Protein AF-A0A4D6BGV9-F1 (afdb_monomer_lite)

Structure (mmCIF, N/CA/C/O backbone):
data_AF-A0A4D6BGV9-F1
#
_entry.id   AF-A0A4D6BGV9-F1
#
loop_
_atom_site.group_PDB
_atom_site.id
_atom_site.type_symbol
_atom_site.label_atom_id
_atom_site.label_alt_id
_atom_site.label_comp_id
_atom_site.label_asym_id
_atom_site.label_entity_id
_atom_site.label_seq_id
_atom_site.pdbx_PDB_ins_code
_atom_site.Cartn_x
_atom_site.Cartn_y
_atom_site.Cartn_z
_atom_site.occupancy
_atom_site.B_iso_or_equiv
_atom_site.auth_seq_id
_atom_site.auth_comp_id
_at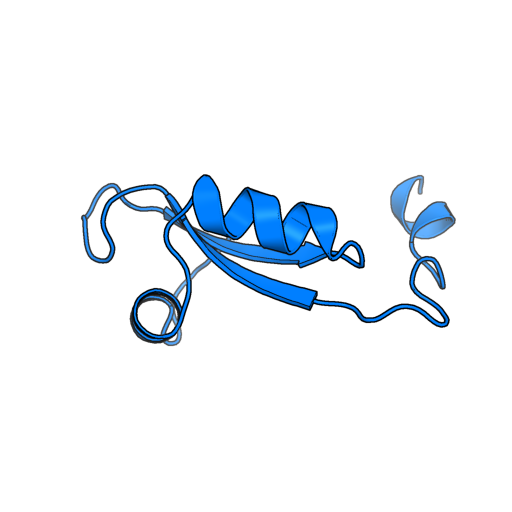om_site.auth_asym_id
_atom_site.auth_atom_id
_atom_site.pdbx_PDB_model_num
ATOM 1 N N . GLN A 1 1 ? 9.114 17.875 -11.062 1.00 77.75 1 GLN A N 1
ATOM 2 C CA . GLN A 1 1 ? 10.302 17.523 -11.874 1.00 77.75 1 GLN A CA 1
ATOM 3 C C . GLN A 1 1 ? 10.865 16.159 -11.497 1.00 77.75 1 GLN A C 1
ATOM 5 O O . GLN A 1 1 ? 10.599 15.214 -12.216 1.00 77.75 1 GLN A O 1
ATOM 10 N N . ALA A 1 2 ? 11.539 15.990 -10.352 1.00 94.06 2 ALA A N 1
ATOM 11 C CA . ALA A 1 2 ? 12.198 14.717 -10.018 1.00 94.06 2 ALA A CA 1
ATOM 12 C C . ALA A 1 2 ? 11.270 13.479 -9.966 1.00 94.06 2 ALA A C 1
ATOM 14 O O . ALA A 1 2 ? 11.696 12.382 -10.328 1.00 94.06 2 ALA A O 1
ATOM 15 N N . VAL A 1 3 ? 10.033 13.646 -9.488 1.00 93.12 3 VAL A N 1
ATOM 16 C CA . VAL A 1 3 ? 9.011 12.585 -9.412 1.00 93.12 3 VAL A CA 1
ATOM 17 C C . VAL A 1 3 ? 8.468 12.273 -10.806 1.00 93.12 3 VAL A C 1
ATOM 19 O O . VAL A 1 3 ? 8.468 11.117 -11.222 1.00 93.12 3 VAL A O 1
ATOM 22 N N . ASP A 1 4 ? 8.097 13.311 -11.551 1.00 92.94 4 ASP A N 1
ATOM 23 C CA . ASP A 1 4 ? 7.539 13.197 -12.903 1.00 92.94 4 ASP A CA 1
ATOM 24 C C . ASP A 1 4 ? 8.513 12.534 -13.886 1.00 92.94 4 ASP A C 1
ATOM 26 O O . ASP A 1 4 ? 8.087 11.949 -14.870 1.00 92.94 4 ASP A O 1
ATOM 30 N N . GLU A 1 5 ? 9.817 12.579 -13.613 1.00 95.38 5 GLU A N 1
ATOM 31 C CA . GLU A 1 5 ? 10.844 11.896 -14.408 1.00 95.38 5 GLU A CA 1
ATOM 32 C C . GLU A 1 5 ? 11.030 10.417 -14.036 1.00 95.38 5 GLU A C 1
ATOM 34 O O . GLU A 1 5 ? 11.433 9.617 -14.877 1.00 95.38 5 GLU A O 1
ATOM 39 N N . ARG A 1 6 ? 10.788 10.039 -12.774 1.00 94.62 6 ARG A N 1
ATOM 40 C CA . ARG A 1 6 ? 11.152 8.711 -12.239 1.00 94.62 6 ARG A CA 1
ATOM 41 C C . ARG A 1 6 ? 9.983 7.739 -12.146 1.00 94.62 6 ARG A C 1
ATOM 43 O O . ARG A 1 6 ? 10.194 6.534 -12.221 1.00 94.62 6 ARG A O 1
ATOM 50 N N . PHE A 1 7 ? 8.777 8.245 -11.915 1.00 95.12 7 PHE A N 1
ATOM 51 C CA . PHE A 1 7 ? 7.597 7.418 -11.669 1.00 95.12 7 PHE A CA 1
ATOM 52 C C . PHE A 1 7 ? 6.863 6.933 -12.931 1.00 95.12 7 PHE A C 1
ATOM 54 O O . PHE A 1 7 ? 6.282 5.846 -12.866 1.00 95.12 7 PHE A O 1
ATOM 61 N N . PRO A 1 8 ? 6.870 7.636 -14.083 1.00 96.81 8 PRO A N 1
ATOM 62 C CA . PRO A 1 8 ? 6.222 7.105 -15.278 1.00 96.81 8 PRO A CA 1
ATOM 63 C C . PRO A 1 8 ? 6.805 5.748 -15.690 1.00 96.81 8 PRO A C 1
ATOM 65 O O . PRO A 1 8 ? 7.995 5.618 -15.960 1.00 96.81 8 PRO A O 1
ATOM 68 N N . GLY A 1 9 ? 5.956 4.718 -15.720 1.00 95.38 9 GLY A N 1
ATOM 69 C CA . GLY A 1 9 ? 6.339 3.362 -16.123 1.00 95.38 9 GLY A CA 1
ATOM 70 C C .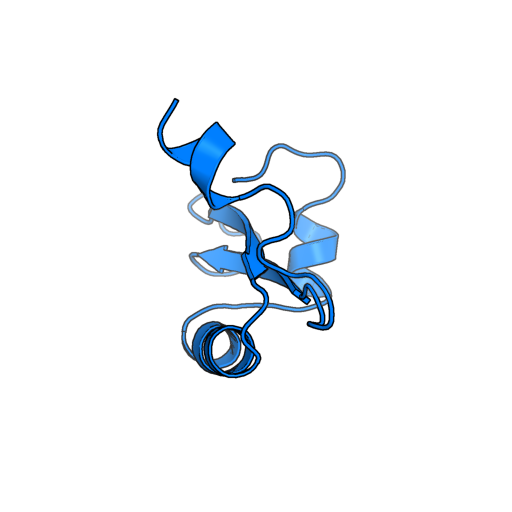 GLY A 1 9 ? 7.198 2.583 -15.118 1.00 95.38 9 GLY A C 1
ATOM 71 O O . GLY A 1 9 ? 7.578 1.455 -15.428 1.00 95.38 9 GLY A O 1
ATOM 72 N N . CYS A 1 10 ? 7.477 3.111 -13.918 1.00 96.19 10 CYS A N 1
ATOM 73 C CA . CYS A 1 10 ? 8.402 2.465 -12.974 1.00 96.19 10 CYS A CA 1
ATOM 74 C C . CYS A 1 10 ? 7.928 1.088 -12.473 1.00 96.19 10 CYS A C 1
ATOM 76 O O . CYS A 1 10 ? 8.750 0.250 -12.113 1.00 96.19 10 CYS A O 1
ATOM 78 N N . MET A 1 11 ? 6.618 0.829 -12.523 1.00 97.00 11 MET A N 1
ATOM 79 C CA . MET A 1 11 ? 6.006 -0.439 -12.110 1.00 97.00 11 MET A CA 1
ATOM 80 C C . MET A 1 11 ? 5.584 -1.328 -13.294 1.00 97.00 11 MET A C 1
ATOM 82 O O . MET A 1 11 ? 4.844 -2.292 -13.101 1.00 97.00 11 MET A O 1
ATOM 86 N N . LEU A 1 12 ? 6.015 -1.035 -14.530 1.00 97.12 12 LEU A N 1
ATOM 87 C CA . LEU A 1 12 ? 5.637 -1.844 -15.695 1.00 97.12 12 LEU A CA 1
ATOM 88 C C . LEU A 1 12 ? 6.119 -3.297 -15.528 1.00 97.12 12 LEU A C 1
ATOM 90 O O . LEU A 1 12 ? 7.290 -3.550 -15.253 1.00 97.12 12 LEU A O 1
ATOM 94 N N . GLY A 1 13 ? 5.203 -4.255 -15.689 1.00 97.00 13 GLY A N 1
ATOM 95 C CA . GLY A 1 13 ? 5.485 -5.683 -15.496 1.00 97.00 13 GLY A CA 1
ATOM 96 C C . GLY A 1 13 ? 5.585 -6.127 -14.030 1.00 97.00 13 GLY A C 1
ATOM 97 O O . GLY A 1 13 ? 5.928 -7.280 -13.775 1.00 97.00 13 GLY A O 1
ATOM 98 N N . ARG A 1 14 ? 5.281 -5.244 -13.068 1.00 97.56 14 ARG A N 1
ATOM 99 C CA . ARG A 1 14 ? 5.234 -5.544 -11.630 1.00 97.56 14 ARG A CA 1
ATOM 100 C C . ARG A 1 14 ? 3.817 -5.359 -11.095 1.00 97.56 14 ARG A C 1
ATOM 102 O O . ARG A 1 14 ? 3.051 -4.534 -11.585 1.00 97.56 14 ARG A O 1
ATOM 109 N N . THR A 1 15 ? 3.472 -6.115 -10.058 1.00 96.69 15 THR A N 1
ATOM 110 C CA . THR A 1 15 ? 2.205 -5.932 -9.345 1.00 96.69 15 THR A CA 1
ATOM 111 C C . THR A 1 15 ? 2.299 -4.705 -8.451 1.00 96.69 15 THR A C 1
ATOM 113 O O . THR A 1 15 ? 3.125 -4.681 -7.544 1.00 96.69 15 THR A O 1
ATOM 116 N N . MET A 1 16 ? 1.429 -3.718 -8.661 1.00 97.38 16 MET A N 1
ATOM 117 C CA . MET A 1 16 ? 1.223 -2.636 -7.699 1.00 97.38 16 MET A CA 1
ATOM 118 C C . MET A 1 16 ? 0.293 -3.130 -6.585 1.00 97.38 16 MET A C 1
ATOM 120 O O . MET A 1 16 ? -0.872 -3.450 -6.819 1.00 97.38 16 MET A O 1
ATOM 124 N N . TYR A 1 17 ? 0.817 -3.205 -5.369 1.00 96.31 17 TYR A N 1
ATOM 125 C CA . TYR A 1 17 ? 0.084 -3.555 -4.162 1.00 96.31 17 TYR A CA 1
ATOM 126 C C . TYR A 1 17 ? -0.509 -2.307 -3.513 1.00 96.31 17 TYR A C 1
ATOM 128 O O . TYR A 1 17 ? 0.161 -1.281 -3.393 1.00 96.31 17 TYR A O 1
ATOM 136 N N . VAL A 1 18 ? -1.747 -2.437 -3.037 1.00 94.75 18 VAL A N 1
ATOM 137 C CA . VAL A 1 18 ? -2.452 -1.419 -2.255 1.00 94.75 18 VAL A CA 1
ATOM 138 C C . VAL A 1 18 ? -2.531 -1.897 -0.810 1.00 94.75 18 VAL A C 1
ATOM 140 O O . VAL A 1 18 ? -3.110 -2.947 -0.527 1.00 94.75 18 VAL A O 1
ATOM 143 N N . ILE A 1 19 ? -1.917 -1.148 0.100 1.00 93.88 19 ILE A N 1
ATOM 144 C CA . ILE A 1 19 ? -1.721 -1.549 1.493 1.00 93.88 19 ILE A CA 1
ATOM 145 C C . ILE A 1 19 ? -2.461 -0.564 2.414 1.00 93.88 19 ILE A C 1
ATOM 147 O O . ILE A 1 19 ? -1.897 0.476 2.753 1.00 93.88 19 ILE A O 1
ATOM 151 N N . PRO A 1 20 ? -3.697 -0.865 2.855 1.00 93.25 20 PRO A N 1
ATOM 152 C CA . PRO A 1 20 ? -4.363 -0.085 3.894 1.00 93.25 20 PRO A CA 1
ATOM 153 C C . PRO A 1 20 ? -3.747 -0.405 5.262 1.00 93.25 20 PRO A C 1
ATOM 155 O O . PRO A 1 20 ? -3.732 -1.570 5.680 1.00 93.25 20 PRO A O 1
ATOM 158 N N . PHE A 1 21 ? -3.259 0.611 5.972 1.00 93.19 21 PHE A N 1
ATOM 159 C CA . PHE A 1 21 ? -2.635 0.446 7.285 1.00 93.19 21 PHE A CA 1
ATOM 160 C C . PHE A 1 21 ? -3.132 1.463 8.319 1.00 93.19 21 PHE A C 1
ATOM 162 O O . PHE A 1 21 ? -3.580 2.559 7.990 1.00 93.19 21 PHE A O 1
ATOM 169 N N . SER A 1 22 ? -3.046 1.082 9.594 1.00 91.75 22 SER A N 1
ATOM 170 C CA . SER A 1 22 ? -3.336 1.941 10.744 1.00 91.75 22 SER A CA 1
ATOM 171 C C . SER A 1 22 ? -2.119 2.032 11.660 1.00 91.75 22 SER A C 1
ATOM 173 O O . SER A 1 22 ? -1.623 1.018 12.171 1.00 91.75 22 SER A O 1
ATOM 175 N N . MET A 1 23 ? -1.675 3.261 11.915 1.00 90.94 23 MET A N 1
ATOM 176 C CA . MET A 1 23 ? -0.678 3.589 12.932 1.00 90.94 23 MET A CA 1
ATOM 177 C C . MET A 1 23 ? -1.394 3.797 14.265 1.00 90.94 23 MET A C 1
ATOM 179 O O . MET A 1 23 ? -2.084 4.792 14.458 1.00 90.94 23 MET A O 1
ATOM 183 N N . GLY A 1 24 ? -1.250 2.843 15.186 1.00 87.88 24 GLY A N 1
ATOM 184 C CA . GLY A 1 24 ? -2.049 2.794 16.419 1.00 87.88 24 GLY A CA 1
ATOM 185 C C . GLY A 1 24 ? -3.257 1.847 16.312 1.00 87.88 24 GLY A C 1
ATOM 186 O O . GLY A 1 24 ? -3.499 1.286 15.239 1.00 87.88 24 GLY A O 1
ATOM 187 N N . PRO A 1 25 ? -3.931 1.529 17.436 1.00 87.94 25 PRO A N 1
ATOM 188 C CA . PRO A 1 25 ? -5.082 0.627 17.433 1.00 87.94 25 PRO A CA 1
ATOM 189 C C . PRO A 1 25 ? -6.186 1.175 16.529 1.00 87.94 25 PRO A C 1
ATOM 191 O O . PRO A 1 25 ? -6.475 2.367 16.587 1.00 87.94 25 PRO A O 1
ATOM 194 N N . VAL A 1 26 ? -6.792 0.314 15.710 1.00 85.81 26 VAL A N 1
ATOM 195 C CA . VAL A 1 26 ? -7.871 0.718 14.797 1.00 85.81 26 VAL A CA 1
ATOM 196 C C . VAL A 1 26 ? -9.027 1.306 15.613 1.00 85.81 26 VAL A C 1
ATOM 198 O O . VAL A 1 26 ? -9.456 0.695 16.589 1.00 85.81 26 VAL A O 1
ATOM 201 N N . GLY A 1 27 ? -9.494 2.498 15.236 1.00 81.75 27 GLY A N 1
ATOM 202 C CA . GLY A 1 27 ? -10.564 3.218 15.939 1.00 81.75 27 GLY A CA 1
ATOM 203 C C . GLY A 1 27 ? -10.102 4.059 17.134 1.00 81.75 27 GLY A C 1
ATOM 204 O O . GLY A 1 27 ? -10.924 4.715 17.769 1.00 81.75 27 GLY A O 1
ATOM 205 N N . SER A 1 28 ? -8.802 4.084 17.451 1.00 86.25 28 SER A N 1
ATOM 206 C CA . SER A 1 28 ? -8.279 5.020 18.451 1.00 86.25 28 SER A CA 1
ATOM 207 C C . SER A 1 28 ? -8.359 6.460 17.925 1.00 86.25 28 SER A C 1
ATOM 209 O O . SER A 1 28 ? -7.966 6.693 16.780 1.00 86.25 28 SER A O 1
ATOM 211 N N . PRO A 1 29 ? -8.757 7.450 18.747 1.00 82.44 29 PRO A N 1
ATOM 212 C CA . PRO A 1 29 ? -8.793 8.859 18.340 1.00 82.44 29 PRO A CA 1
ATOM 213 C C . PRO A 1 29 ? -7.406 9.429 17.994 1.00 82.44 29 PRO A C 1
ATOM 215 O O . PRO A 1 29 ? -7.310 10.468 17.352 1.00 82.44 29 PRO A O 1
ATOM 218 N N . LEU A 1 30 ? -6.330 8.748 18.407 1.00 84.31 30 LEU A N 1
ATOM 219 C CA . LEU A 1 30 ? -4.948 9.096 18.063 1.00 84.31 30 LEU A CA 1
ATOM 220 C C . LEU A 1 30 ? -4.389 8.262 16.901 1.00 84.31 30 LEU A C 1
ATOM 222 O O . LEU A 1 30 ? -3.240 8.461 16.508 1.00 84.31 30 LEU A O 1
ATOM 226 N N . SER A 1 31 ? -5.155 7.296 16.384 1.00 86.56 31 SER A N 1
ATOM 227 C CA . SER A 1 31 ? -4.702 6.493 15.251 1.00 86.56 31 SER A CA 1
ATOM 228 C C . SER A 1 31 ? -4.758 7.288 13.952 1.00 86.56 31 SER A C 1
ATOM 230 O O . SER A 1 31 ? -5.604 8.161 13.765 1.00 86.56 31 SER A O 1
ATOM 232 N N . ARG A 1 32 ? -3.821 6.992 13.052 1.00 84.94 32 ARG A N 1
ATOM 233 C CA . ARG A 1 32 ? -3.781 7.567 11.705 1.00 84.94 32 ARG A CA 1
ATOM 234 C C . ARG A 1 32 ? -3.886 6.430 10.707 1.00 84.94 32 ARG A C 1
ATOM 236 O O . ARG A 1 32 ? -3.129 5.462 10.801 1.00 84.94 32 ARG A O 1
ATOM 243 N N . ILE A 1 33 ? -4.837 6.551 9.792 1.00 89.69 33 ILE A N 1
ATOM 244 C CA . ILE A 1 33 ? -5.087 5.570 8.742 1.00 89.69 33 ILE A CA 1
ATOM 245 C C . ILE A 1 33 ? -4.489 6.100 7.440 1.00 89.69 33 ILE A C 1
ATOM 247 O O . ILE A 1 33 ? -4.542 7.302 7.171 1.00 89.69 33 ILE A O 1
ATOM 251 N N . GLY A 1 34 ? -3.897 5.202 6.659 1.00 89.69 34 GLY A N 1
ATOM 252 C CA . GLY A 1 34 ? -3.332 5.535 5.363 1.00 89.69 34 GLY A CA 1
ATOM 253 C C . GLY A 1 34 ? -3.317 4.369 4.387 1.00 89.69 34 GLY A C 1
ATOM 254 O O . GLY A 1 34 ? -3.597 3.218 4.749 1.00 89.69 34 GLY A O 1
ATOM 255 N N . VAL A 1 35 ? -2.978 4.679 3.140 1.00 92.19 35 VAL A N 1
ATOM 256 C CA . VAL A 1 35 ? -2.843 3.720 2.044 1.00 92.19 35 VAL A CA 1
ATOM 257 C C . VAL A 1 35 ? -1.461 3.856 1.423 1.00 92.19 35 VAL A C 1
ATOM 259 O O . VAL A 1 35 ? -1.112 4.875 0.840 1.00 92.19 35 VAL A O 1
ATOM 262 N N . GLN A 1 36 ? -0.672 2.787 1.493 1.00 94.12 36 GLN A N 1
ATOM 263 C CA . GLN A 1 36 ? 0.628 2.733 0.835 1.00 94.12 36 GLN A CA 1
ATOM 264 C C . GLN A 1 36 ? 0.539 1.957 -0.481 1.00 94.12 36 GLN A C 1
ATOM 266 O O . GLN A 1 36 ? 0.063 0.821 -0.517 1.00 94.12 36 GLN A O 1
ATOM 271 N N . LEU A 1 37 ? 1.057 2.557 -1.554 1.00 95.19 37 LEU A N 1
ATOM 272 C CA . LEU A 1 37 ? 1.280 1.889 -2.833 1.00 95.19 37 LEU A CA 1
ATOM 273 C C . LEU A 1 37 ? 2.731 1.421 -2.924 1.00 95.19 37 LEU A C 1
ATOM 275 O O . LEU A 1 37 ? 3.661 2.176 -2.638 1.00 95.19 37 LEU A O 1
ATOM 279 N N . THR A 1 38 ? 2.940 0.173 -3.328 1.00 96.81 38 THR A N 1
ATOM 280 C CA . THR A 1 38 ? 4.285 -0.370 -3.554 1.00 96.81 38 THR A CA 1
ATOM 281 C C . THR A 1 38 ? 4.251 -1.454 -4.617 1.00 96.81 38 THR A C 1
ATOM 283 O O . THR A 1 38 ? 3.279 -2.189 -4.719 1.00 96.81 38 THR A O 1
ATOM 286 N N . ASP A 1 39 ? 5.320 -1.596 -5.385 1.00 97.62 39 ASP A N 1
ATOM 287 C CA . ASP A 1 39 ? 5.544 -2.710 -6.308 1.00 97.62 39 ASP A CA 1
ATOM 288 C C . ASP A 1 39 ? 6.393 -3.840 -5.695 1.00 97.62 39 ASP A C 1
ATOM 290 O O . ASP A 1 39 ? 6.827 -4.762 -6.392 1.00 97.62 39 ASP A O 1
ATOM 294 N N . SER A 1 40 ? 6.644 -3.784 -4.381 1.00 97.56 40 SER A N 1
ATOM 295 C CA . SER A 1 40 ? 7.516 -4.715 -3.666 1.00 97.56 40 SER A CA 1
ATOM 296 C C . SER A 1 40 ? 6.747 -5.598 -2.687 1.00 97.56 40 SER A C 1
ATOM 298 O O . SER A 1 40 ? 6.266 -5.146 -1.646 1.00 97.56 40 SER A O 1
ATOM 300 N N . ALA A 1 41 ? 6.722 -6.905 -2.963 1.00 96.81 41 ALA A N 1
ATOM 301 C CA . ALA A 1 41 ? 6.138 -7.899 -2.060 1.00 96.81 41 ALA A CA 1
ATOM 302 C C . ALA A 1 41 ? 6.849 -7.955 -0.693 1.00 96.81 41 ALA A C 1
ATOM 304 O O . ALA A 1 41 ? 6.222 -8.257 0.322 1.00 96.81 41 ALA A O 1
ATOM 305 N N . TYR A 1 42 ? 8.144 -7.620 -0.645 1.00 97.62 42 TYR A N 1
ATOM 306 C CA . TYR A 1 42 ? 8.881 -7.505 0.614 1.00 97.62 42 TYR A CA 1
ATOM 307 C C . TYR A 1 42 ? 8.314 -6.379 1.485 1.00 97.62 42 TYR A C 1
ATOM 309 O O . TYR A 1 42 ? 8.043 -6.595 2.663 1.00 97.62 42 TYR A O 1
ATOM 317 N N . VAL A 1 43 ? 8.055 -5.207 0.892 1.00 97.50 43 VAL A N 1
ATOM 318 C CA . VAL A 1 43 ? 7.458 -4.071 1.612 1.00 97.50 43 VAL A CA 1
ATOM 319 C C . VAL A 1 43 ? 6.077 -4.447 2.146 1.00 97.50 43 VAL A C 1
ATOM 321 O O . VAL A 1 43 ? 5.788 -4.164 3.305 1.00 97.50 43 VAL A O 1
ATOM 324 N N . VAL A 1 44 ? 5.262 -5.166 1.364 1.00 96.31 44 VAL A N 1
ATOM 325 C CA . VAL A 1 44 ? 3.961 -5.691 1.822 1.00 96.31 44 VAL A CA 1
ATOM 326 C C . VAL A 1 44 ? 4.120 -6.577 3.063 1.00 96.31 44 VAL A C 1
ATOM 328 O O . VAL A 1 44 ? 3.411 -6.392 4.055 1.00 96.31 44 VAL A O 1
ATOM 331 N N . ALA A 1 45 ? 5.055 -7.530 3.031 1.00 96.19 45 ALA A N 1
ATOM 332 C CA . ALA A 1 45 ? 5.283 -8.453 4.140 1.00 96.19 45 ALA A CA 1
ATOM 333 C C . ALA A 1 45 ? 5.804 -7.739 5.399 1.00 96.19 45 ALA A C 1
ATOM 335 O O . ALA A 1 45 ? 5.323 -8.007 6.501 1.00 96.19 45 ALA A O 1
ATOM 336 N N . SER A 1 46 ? 6.735 -6.795 5.250 1.00 96.94 46 SER A N 1
ATOM 337 C CA . SER A 1 46 ? 7.240 -5.997 6.371 1.00 96.94 46 SER A CA 1
ATOM 338 C C . SER A 1 46 ? 6.158 -5.097 6.962 1.00 96.94 46 SER A C 1
ATOM 340 O O . SER A 1 46 ? 5.994 -5.064 8.181 1.00 96.94 46 SER A O 1
ATOM 342 N N . MET A 1 47 ? 5.366 -4.427 6.119 1.00 95.81 47 MET A N 1
ATOM 343 C CA . MET A 1 47 ? 4.236 -3.616 6.577 1.00 95.81 47 MET A CA 1
ATOM 344 C C . MET A 1 47 ? 3.245 -4.458 7.370 1.00 95.81 47 MET A C 1
ATOM 346 O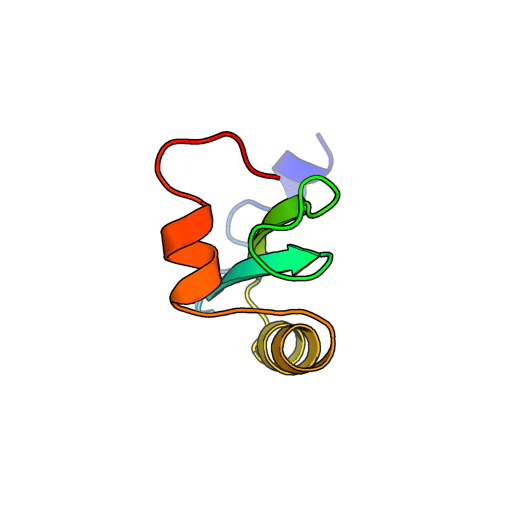 O . MET A 1 47 ? 2.770 -3.994 8.407 1.00 95.81 47 MET A O 1
ATOM 350 N N . ARG A 1 48 ? 3.025 -5.717 6.958 1.00 92.94 48 ARG A N 1
ATOM 351 C CA . ARG A 1 48 ? 2.198 -6.690 7.684 1.00 92.94 48 ARG A CA 1
ATOM 352 C C . ARG A 1 48 ? 2.615 -6.952 9.120 1.00 92.94 48 ARG A C 1
ATOM 354 O O . ARG A 1 48 ? 1.756 -7.216 9.955 1.00 92.94 48 ARG A O 1
ATOM 361 N N . ILE A 1 49 ? 3.906 -6.877 9.397 1.00 94.56 49 ILE A N 1
ATOM 362 C CA . ILE A 1 49 ? 4.449 -7.081 10.739 1.00 94.56 49 ILE A CA 1
ATOM 363 C C . ILE A 1 49 ? 4.441 -5.765 11.523 1.00 94.56 49 ILE A C 1
ATOM 365 O O . ILE A 1 49 ? 4.100 -5.743 12.702 1.00 94.56 49 ILE A O 1
ATOM 369 N N . MET A 1 50 ? 4.816 -4.667 10.866 1.00 94.62 50 MET A N 1
ATOM 370 C CA . MET A 1 50 ? 5.059 -3.375 11.512 1.00 94.62 50 MET A CA 1
ATOM 371 C C . MET A 1 50 ? 3.786 -2.582 11.813 1.00 94.62 50 MET A C 1
ATOM 373 O O . MET A 1 50 ? 3.785 -1.723 12.695 1.00 94.62 50 MET A O 1
ATOM 377 N N . THR A 1 51 ? 2.706 -2.837 11.077 1.00 92.31 51 THR A N 1
ATOM 378 C CA . THR A 1 51 ? 1.463 -2.065 11.161 1.00 92.31 51 THR A CA 1
ATOM 379 C C . THR A 1 51 ? 0.249 -2.976 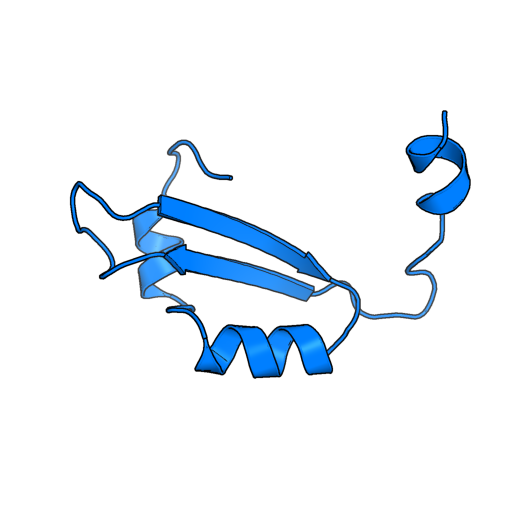11.293 1.00 92.31 51 THR A C 1
ATOM 381 O O . THR A 1 51 ? 0.336 -4.196 11.164 1.00 92.31 51 THR A O 1
ATOM 384 N N . ARG A 1 52 ? -0.913 -2.386 11.580 1.00 90.81 52 ARG A N 1
ATOM 385 C CA . ARG A 1 52 ? -2.198 -3.096 11.529 1.00 90.81 52 ARG A CA 1
ATOM 386 C C . ARG A 1 52 ? -2.778 -2.917 10.138 1.00 90.81 52 ARG A C 1
ATOM 388 O O . ARG A 1 52 ? -2.865 -1.782 9.686 1.00 90.81 52 ARG A O 1
ATOM 395 N N . LEU A 1 53 ? -3.190 -4.005 9.492 1.00 88.69 53 LEU A N 1
ATOM 396 C CA . LEU A 1 53 ? -3.767 -3.987 8.146 1.00 88.69 53 LEU A CA 1
ATOM 397 C C . LEU A 1 53 ? -4.979 -4.897 8.044 1.00 88.69 53 LEU A C 1
ATOM 399 O O . LEU A 1 53 ? -5.265 -5.701 8.932 1.00 88.69 53 LEU A O 1
ATOM 403 N N . GLY A 1 54 ? -5.619 -4.819 6.883 1.00 82.31 54 GLY A N 1
ATOM 404 C CA . GLY A 1 54 ? -6.684 -5.712 6.462 1.00 82.31 54 GLY A CA 1
ATOM 405 C C . GLY A 1 54 ? -8.050 -5.059 6.583 1.00 82.31 54 GLY A C 1
ATOM 406 O O . GLY A 1 54 ? -8.174 -3.840 6.701 1.00 82.31 54 GLY A O 1
ATOM 407 N N . THR A 1 55 ? -9.082 -5.896 6.558 1.00 86.19 55 THR A N 1
ATOM 408 C CA . THR A 1 55 ? -10.488 -5.478 6.539 1.00 86.19 55 THR A CA 1
ATOM 409 C C . THR A 1 55 ? -10.860 -4.462 7.624 1.00 86.19 55 THR A C 1
ATOM 411 O O . THR A 1 55 ? -11.541 -3.502 7.279 1.00 86.19 55 THR A O 1
ATOM 414 N N . PRO A 1 56 ? -10.390 -4.572 8.886 1.00 85.19 56 PRO A N 1
ATOM 415 C CA . PRO A 1 56 ? -10.741 -3.592 9.916 1.00 85.19 56 PRO A CA 1
ATOM 416 C C . PRO A 1 56 ? -10.242 -2.178 9.603 1.00 85.19 56 PRO A C 1
ATOM 418 O O . PRO A 1 56 ? -10.914 -1.204 9.918 1.00 85.19 56 PRO A O 1
ATOM 421 N N . VAL A 1 57 ? -9.075 -2.057 8.963 1.00 86.00 57 VAL A N 1
ATOM 422 C CA . VAL A 1 57 ? -8.525 -0.757 8.558 1.00 86.00 57 VAL A CA 1
ATOM 423 C C . VAL A 1 57 ? -9.298 -0.199 7.374 1.00 86.00 57 VAL A C 1
ATOM 425 O O . VAL A 1 57 ? -9.627 0.978 7.367 1.00 86.00 57 VAL A O 1
ATOM 428 N N . LEU A 1 58 ? -9.636 -1.051 6.404 1.00 85.00 58 LEU A N 1
ATOM 429 C CA . LEU A 1 58 ? -10.431 -0.654 5.244 1.00 85.00 58 LEU A CA 1
ATOM 430 C C . LEU A 1 58 ? -11.834 -0.170 5.655 1.00 85.00 58 LEU A C 1
ATOM 432 O O . LEU A 1 58 ? -12.335 0.807 5.118 1.00 85.00 58 LEU A O 1
ATOM 436 N N . GLN A 1 59 ? -12.448 -0.827 6.642 1.00 85.31 59 GLN A N 1
ATOM 437 C CA . GLN A 1 59 ? -13.730 -0.409 7.218 1.00 85.31 59 GLN A CA 1
ATOM 438 C C . GLN A 1 59 ? -13.615 0.903 7.997 1.00 85.31 59 GLN A C 1
ATOM 440 O O . GLN A 1 59 ? -14.518 1.729 7.929 1.00 85.31 59 GLN A O 1
ATOM 445 N N . ALA A 1 60 ? -12.513 1.096 8.726 1.00 82.25 60 ALA A N 1
ATOM 446 C CA . ALA A 1 60 ? -12.262 2.329 9.462 1.00 82.25 60 ALA A CA 1
ATOM 447 C C . ALA A 1 60 ? -11.901 3.515 8.550 1.00 82.25 60 ALA A C 1
ATOM 449 O O . ALA A 1 60 ? -12.116 4.654 8.950 1.00 82.25 60 ALA A O 1
ATOM 450 N N . LEU A 1 61 ? -11.379 3.253 7.345 1.00 78.88 61 LEU A N 1
ATOM 451 C CA . LEU A 1 61 ? -11.136 4.261 6.311 1.00 78.88 61 LEU A CA 1
ATOM 452 C C . LEU A 1 61 ? -12.453 4.922 5.874 1.00 78.88 61 LEU A C 1
ATOM 454 O O . LEU A 1 61 ? -12.543 6.146 5.836 1.00 78.88 61 LEU A O 1
ATOM 458 N N . GLY A 1 62 ? -13.479 4.108 5.590 1.00 77.88 62 GLY A N 1
ATOM 459 C CA . GLY A 1 62 ? -14.773 4.585 5.093 1.00 77.88 62 GLY A CA 1
ATOM 460 C C . GLY A 1 62 ? -14.619 5.569 3.926 1.00 77.88 62 GLY A C 1
ATOM 461 O O . GLY A 1 62 ? -13.751 5.388 3.076 1.00 77.88 62 GLY A O 1
ATOM 462 N N . ASP A 1 63 ? -15.428 6.631 3.939 1.00 76.44 63 ASP A N 1
ATOM 463 C CA . ASP A 1 63 ? -15.324 7.780 3.021 1.00 76.44 63 ASP A CA 1
ATOM 464 C C . ASP A 1 63 ? -14.549 8.963 3.651 1.00 76.44 63 ASP A C 1
ATOM 466 O O . ASP A 1 63 ? -14.763 10.122 3.295 1.00 76.44 63 ASP A O 1
ATOM 470 N N . GLY A 1 64 ? -13.712 8.693 4.661 1.00 70.75 64 GLY A N 1
ATOM 471 C CA . GLY A 1 64 ? -12.972 9.708 5.414 1.00 70.75 64 GLY A CA 1
ATOM 472 C C . GLY A 1 64 ? -11.598 10.049 4.828 1.00 70.75 64 GLY A C 1
ATOM 473 O O . GLY A 1 64 ? -11.115 9.416 3.890 1.00 70.75 64 GLY A O 1
ATOM 474 N N . ASP A 1 65 ? -10.937 11.040 5.430 1.00 72.06 65 ASP A N 1
ATOM 475 C CA . ASP A 1 65 ? -9.584 11.455 5.043 1.00 72.06 65 ASP A CA 1
ATOM 476 C C . ASP A 1 65 ? -8.523 10.416 5.454 1.00 72.06 65 ASP A C 1
ATOM 478 O O . ASP A 1 65 ? -8.511 9.926 6.588 1.00 72.06 65 ASP A O 1
ATOM 482 N N . PHE A 1 66 ? -7.572 10.137 4.558 1.00 78.31 66 PHE A N 1
ATOM 483 C CA . PHE A 1 66 ? -6.439 9.238 4.796 1.00 78.31 66 PHE A CA 1
ATOM 484 C C . PHE A 1 66 ? -5.134 9.779 4.208 1.00 78.31 66 PHE A C 1
ATOM 486 O O . PHE A 1 66 ? -5.145 10.679 3.369 1.00 78.31 66 PHE A O 1
ATOM 493 N N . VAL A 1 67 ? -4.007 9.241 4.688 1.00 74.44 67 VAL A N 1
ATOM 494 C CA . VAL A 1 67 ? -2.650 9.575 4.206 1.00 74.44 67 VAL A CA 1
ATOM 495 C C . VAL A 1 67 ? -2.181 8.600 3.137 1.00 74.44 67 VAL A C 1
ATOM 497 O O . VAL A 1 67 ? -2.380 7.381 3.336 1.00 74.44 67 VAL A O 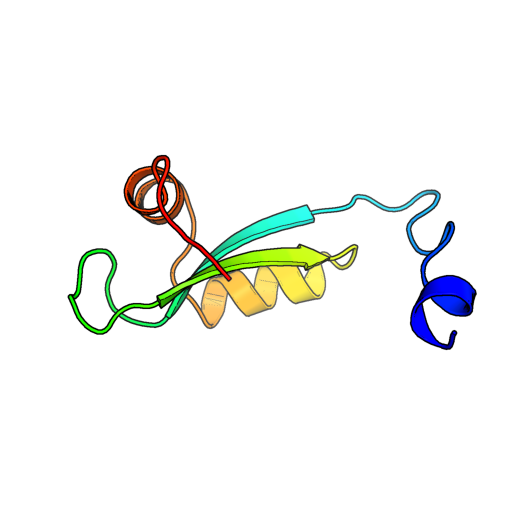1
#

Organism: Bos taurus (NCBI:txid9913)

InterPro domains:
  IPR008209 Phosphoenolpyruvate carboxykinase, GTP-utilising [PTHR11561] (1-67)
  IPR008210 Phosphoenolpyruvate carboxykinase, N-terminal [G3DSA:3.40.449.10] (1-67)
  IPR008210 Phosphoenolpyruvate carboxykinase, N-terminal [SSF68923] (2-67)
  IPR035078 Phosphoenolpyruvate carboxykinase, GTP-utilising, N-terminal [PF17297] (2-67)

Radius of gyration: 13.8 Å; chains: 1; bounding box: 28×26×35 Å

Sequence (67 aa):
QAVDERFPGCMLGRTMYVIPFSMGPVGSPLSRIGVQLTDSAYVVASMRIMTRLGTPVLQALGDGDFV

Secondary structure (DSSP, 8-state):
-HHHHHSTTTTTTS--EEEEEEESSTT-TT-EEEEEEES-HHHHHHHHHHSEESHHHHHHHTTS---

Foldseek 3Di:
DVCVVQPVCVQPVFDWDWWWWWDDDQPPPPIAIAIDIDSDPVVVVVCVVVTDTDDSSVVSPPVDDHD

pLDDT: mean 90.17, std 7.07, range [70.75, 97.62]

=== Feature glossary ===
Key to the feature types in this record:

pLDDT. pLDDT is the predicted lDDT-Cα score: AlphaFold's confidence that the local environment of each residue (all inter-atomic distances within 15 Å) is correctly placed. It is a per-residue number between 0 and 100, with higher meaning more reliable.

Radius of gyration, Cα contacts, bounding box. The geometric summary reports three shape descriptors. Rg (radius of gyration) measures how spread out the Cα atoms are about their centre of mass; compact globular proteins have small Rg, elongated or unfolded ones large. Cα contacts (<8 Å, |i−j|>4) count long-range residue pairs in spatial proximity — high for tightly packed folds, near zero for rods or random coil. The bounding-box extents give the protein's footprint along x, y, z in Å.

Backbone torsions (φ/ψ). Backbone dihedral angles. Every residue except chain termini has a φ (preceding-C → N → Cα → C) and a ψ (N → Cα → C → next-N). They are reported in degrees following the IUPAC sign convention. Secondary structure is essentially a statement about which (φ, ψ) basin each residue occupies.

Contact-map, Ramachandran, and PAE plots. Plot images: a contact map (which residues are close in 3D, as an N×N binary image), a Ramachandran scatter (backbone torsion angles, revealing secondary-structure composition at a glance), and — for AlphaFold structures — a PAE heatmap (pairwise prediction confidence).

Predicted aligned error. Predicted Aligned Error (PAE) is an AlphaFold confidence matrix: entry (i, j) is the expected error in the position of residue j, in ångströms, when the prediction is superimposed on the true structure at residue i. Low PAE within a block of residues means that block is internally rigid and well-predicted; high PAE between two blocks means their relative placement is uncertain even if each block individually is confident.

Secondary structure (3-state, P-SEA). Three-state secondary structure (P-SEA) collapses the eight DSSP classes into helix (a), strand (b), and coil (c). P-SEA assigns these from Cα geometry alone — distances and angles — without requiring backbone oxygens, so it works on any Cα trace.

Solvent-accessible surface area. Solvent-accessible surface area (SASA) is the area in Å² traced out by the centre of a 1.4 Å probe sphere (a water molecule) rolled over the protein's van der Waals surface (Shrake–Rupley / Lee–Richards construction). Buried residues have near-zero SASA; fully exposed residues can exceed 200 Å². The total SASA scales roughly with the number of surface residues.

Foldseek 3Di. The Foldseek 3Di string encodes local tertiary geometry as a 20-letter alphabet — one character per residue — derived from the relative positions of nearby Cα atoms. Unlike the amino-acid sequence, 3Di is a direct function of the 3D structure, so two proteins with the same fold have similar 3Di strings even at low sequence identity.

B-factor. For experimental (PDB) structures, the B-factor (temperature factor) quantifies the positional spread of each atom in the crystal — a combination of thermal vibration and static disorder — in units of Å². High B-factors mark flexible loops or poorly resolved regions; low B-factors mark the rigid, well-ordered core.

mmCIF coordinates. The mmCIF block holds the 3D Cartesian coordinates of each backbone atom (N, Cα, C, O) in ångströms. mmCIF is the PDB's canonical archive format — a tagged-loop text representation of the atomic model.

InterPro / GO / CATH / organism. Functional annotations link the protein to curated databases. InterPro entries identify conserved domains and families by matching the sequence against member-database signatures (Pfam, PROSITE, CDD, …). Gene Ontology (GO) terms describe molecular function, biological process, and cellular component in a controlled vocabulary. CATH places the structure in a hierarchical fold classification (Class/Architecture/Topology/Homologous-superfamily). The organism is the source species.

Rendered structure images. Structure images are PyMOL renders from six orthogonal camera directions. Cartoon representation draws helices as coils and strands as arrows; sticks shows the backbone as bonds; surface shows the solvent-excluded envelope. Rainbow coloring maps sequence position to hue (blue→red, N→C); chain coloring assigns a distinct color per polypeptide.

Sequence. This is the polypeptide sequence — one letter per residue, N-terminus first. Length ranges from a few dozen residues for small domains to over a thousand for large multi-domain proteins.

Secondary structure (8-state, DSSP). The SS8 string is DSSP's per-residue secondary-structure call. α-helix (H) means an i→i+4 H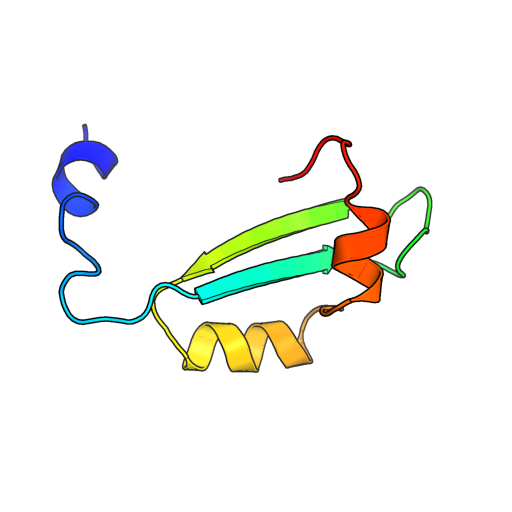-bond ladder; β-strand (E) means the residue participates in a β-sheet; 3₁₀ (G) and π (I) are tighter and wider helices; T/S are turns/bends; '-' is loop.

Nearest PDB structures. Structural nearest neighbors (via Foldseek easy-search vs the PDB). Reported per hit: target PDB id, E-value, and alignment TM-score. A TM-score above ~0.5 is the conventional threshold for 'same fold'.